Protein AF-A0A8T6SCW2-F1 (afdb_monomer_lite)

Radius of gyration: 14.38 Å; chains: 1; bounding box: 40×22×36 Å

Structure (mmCIF, N/CA/C/O backbone):
data_AF-A0A8T6SCW2-F1
#
_entry.id   AF-A0A8T6SCW2-F1
#
loop_
_atom_site.group_PDB
_atom_site.id
_atom_site.type_symbol
_atom_site.label_atom_id
_atom_site.label_alt_id
_atom_site.label_comp_id
_atom_site.label_asym_id
_atom_site.label_entity_id
_atom_site.label_seq_id
_atom_site.pdbx_PDB_ins_code
_atom_site.Cartn_x
_atom_site.Cartn_y
_atom_site.Cartn_z
_atom_site.occupancy
_atom_site.B_iso_or_equiv
_atom_site.auth_seq_id
_atom_site.auth_comp_id
_atom_site.auth_asym_id
_atom_site.auth_atom_id
_atom_site.pdbx_PDB_model_num
ATOM 1 N N . HIS A 1 1 ? 3.842 -4.917 3.368 1.00 72.19 1 HIS A N 1
ATOM 2 C CA . HIS A 1 1 ? 5.069 -4.497 4.096 1.00 72.19 1 HIS A CA 1
ATOM 3 C C . HIS A 1 1 ? 4.859 -4.358 5.605 1.00 72.19 1 HIS A C 1
ATOM 5 O O . HIS A 1 1 ? 5.699 -3.771 6.271 1.00 72.19 1 HIS A O 1
ATOM 11 N N . TRP A 1 2 ? 3.880 -5.092 6.150 1.00 90.31 2 TRP A N 1
ATOM 12 C CA . TRP A 1 2 ? 3.672 -5.351 7.574 1.00 90.31 2 TRP A CA 1
ATOM 13 C C . TRP A 1 2 ? 2.868 -4.284 8.317 1.00 90.31 2 TRP A C 1
ATOM 15 O O . TRP A 1 2 ? 3.255 -3.119 8.395 1.00 90.31 2 TRP A O 1
ATOM 25 N N . ALA A 1 3 ? 1.770 -4.743 8.909 1.00 95.00 3 ALA A N 1
ATOM 26 C CA . ALA A 1 3 ? 1.111 -4.148 10.057 1.00 95.00 3 ALA A CA 1
ATOM 27 C C . ALA A 1 3 ? 1.230 -5.116 11.245 1.00 95.00 3 ALA A C 1
ATOM 29 O O . ALA A 1 3 ? 1.474 -6.310 11.075 1.00 95.00 3 ALA A O 1
ATOM 30 N N . CYS A 1 4 ? 1.055 -4.622 12.472 1.00 95.25 4 CYS A N 1
ATOM 31 C CA . CYS A 1 4 ? 1.360 -5.429 13.655 1.00 95.25 4 CYS A CA 1
ATOM 32 C C . CYS A 1 4 ? 0.381 -6.575 13.945 1.00 95.25 4 CYS A C 1
ATOM 34 O O . CYS A 1 4 ? 0.674 -7.396 14.813 1.00 95.25 4 CYS A O 1
ATOM 36 N N . GLY A 1 5 ? -0.793 -6.596 13.306 1.00 95.56 5 GLY A N 1
ATOM 37 C CA . GLY A 1 5 ? -1.818 -7.632 13.484 1.00 95.56 5 GLY A CA 1
ATOM 38 C C . GLY A 1 5 ? -2.480 -7.681 14.869 1.00 95.56 5 GLY A C 1
ATOM 39 O O . GLY A 1 5 ? -3.378 -8.484 15.083 1.00 95.56 5 GLY A O 1
ATOM 40 N N . LYS A 1 6 ? -2.055 -6.839 15.823 1.00 97.56 6 LYS A N 1
ATOM 41 C CA . LYS A 1 6 ? -2.440 -6.946 17.244 1.00 97.56 6 LYS A CA 1
ATOM 42 C C . LYS A 1 6 ? -2.962 -5.663 17.890 1.00 97.56 6 LYS A C 1
ATOM 44 O O . LYS A 1 6 ? -3.442 -5.713 19.018 1.00 97.56 6 LYS A O 1
ATOM 49 N N . CYS A 1 7 ? -2.833 -4.504 17.239 1.00 98.06 7 CYS A N 1
ATOM 50 C CA . CYS A 1 7 ? -3.406 -3.257 17.759 1.00 98.06 7 CYS A CA 1
ATOM 51 C C . CYS A 1 7 ? -4.908 -3.173 17.457 1.00 98.06 7 CYS A C 1
ATOM 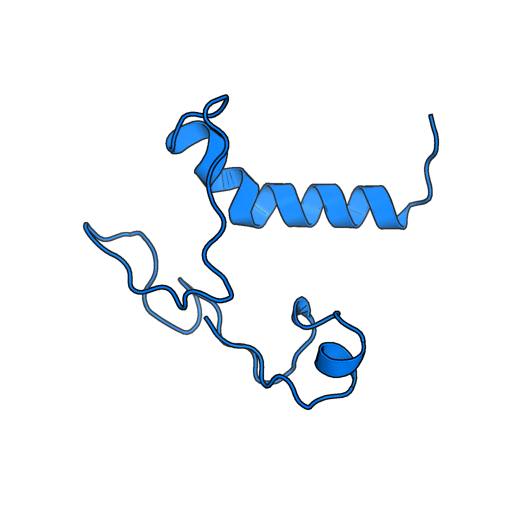53 O O . CYS A 1 7 ? -5.393 -3.874 16.571 1.00 98.06 7 CYS A O 1
ATOM 55 N N . SER A 1 8 ? -5.628 -2.274 18.136 1.00 98.31 8 SER A N 1
ATOM 56 C CA . SER A 1 8 ? -7.075 -2.081 17.939 1.00 98.31 8 SER A CA 1
ATOM 57 C C . SER A 1 8 ? -7.451 -1.885 16.470 1.00 98.31 8 SER A C 1
ATOM 59 O O . SER A 1 8 ? -8.358 -2.541 15.980 1.00 98.31 8 SER A O 1
ATOM 61 N N . PHE A 1 9 ? -6.694 -1.071 15.730 1.00 98.12 9 PHE A N 1
ATOM 62 C CA . PHE A 1 9 ? -6.935 -0.871 14.303 1.00 98.12 9 PHE A CA 1
ATOM 63 C C . PHE A 1 9 ? -6.771 -2.150 13.480 1.00 98.12 9 PHE A C 1
ATOM 65 O O . PHE A 1 9 ? -7.595 -2.409 12.614 1.00 98.12 9 PHE A O 1
ATOM 72 N N . CYS A 1 10 ? -5.742 -2.961 13.744 1.00 96.56 10 CYS A N 1
ATOM 73 C CA . CYS A 1 10 ? -5.559 -4.228 13.029 1.00 96.56 10 CYS A CA 1
ATOM 74 C C . CYS A 1 10 ? -6.677 -5.224 13.356 1.00 96.56 10 CYS A C 1
ATOM 76 O O . CYS A 1 10 ? -7.179 -5.882 12.454 1.00 96.56 10 CYS A O 1
ATOM 78 N N . LEU A 1 11 ? -7.095 -5.299 14.624 1.00 97.25 11 LEU A N 1
ATOM 79 C CA . LEU A 1 11 ? -8.187 -6.177 15.062 1.00 97.25 11 LEU A CA 1
ATOM 80 C C . LEU A 1 11 ? -9.557 -5.749 14.505 1.00 97.25 11 LEU A C 1
ATOM 82 O O . LEU A 1 11 ? -10.463 -6.569 14.424 1.00 97.25 11 LEU A O 1
ATOM 86 N N . GLU A 1 12 ? -9.700 -4.484 14.107 1.00 97.38 12 GLU A N 1
ATOM 87 C CA . GLU A 1 12 ? -10.877 -3.936 13.420 1.00 97.38 12 GLU A CA 1
ATOM 88 C C . GLU A 1 12 ? -10.747 -3.940 11.882 1.00 97.38 12 GLU A C 1
ATOM 90 O O . GLU A 1 12 ? -11.489 -3.220 11.214 1.00 97.38 12 GLU A O 1
ATOM 95 N N . GLU A 1 13 ? -9.786 -4.678 11.310 1.00 93.75 13 GLU A N 1
ATOM 96 C CA . GLU A 1 13 ? -9.524 -4.728 9.856 1.00 93.75 13 GLU A CA 1
ATOM 97 C C . GLU A 1 13 ? -9.176 -3.358 9.233 1.00 93.75 13 GLU A C 1
ATOM 99 O O . GLU A 1 13 ? -9.317 -3.114 8.036 1.00 93.75 13 GLU A O 1
ATOM 104 N N . LYS A 1 14 ? -8.677 -2.431 10.054 1.00 95.31 14 LYS A N 1
ATOM 105 C CA . LYS A 1 14 ? -8.190 -1.098 9.667 1.00 95.31 14 LYS A CA 1
ATOM 106 C C . LYS A 1 14 ? -6.674 -1.033 9.785 1.00 95.31 14 LYS A C 1
ATOM 108 O O . LYS A 1 14 ? -6.117 -0.049 10.269 1.00 95.31 14 LYS A O 1
ATOM 113 N N . GLU A 1 15 ? -5.984 -2.083 9.362 1.00 94.81 15 GLU A N 1
ATOM 114 C CA . GLU A 1 15 ? -4.521 -2.182 9.438 1.00 94.81 15 GLU A CA 1
ATOM 115 C C . GLU A 1 15 ? -3.791 -1.006 8.767 1.00 94.81 15 GLU A C 1
ATOM 117 O O . GLU A 1 15 ? -2.685 -0.652 9.174 1.00 94.81 15 GLU A O 1
ATOM 122 N N . ASN A 1 16 ? -4.449 -0.308 7.836 1.00 92.69 16 ASN A N 1
ATOM 123 C CA . ASN A 1 16 ? -3.950 0.923 7.231 1.00 92.69 16 ASN A CA 1
ATOM 124 C C . ASN A 1 16 ? -3.756 2.093 8.222 1.00 92.69 16 ASN A C 1
ATOM 126 O O . ASN A 1 16 ? -3.163 3.106 7.861 1.00 92.69 16 ASN A O 1
ATOM 130 N N . LEU A 1 17 ? -4.287 1.978 9.442 1.00 95.94 17 LEU A N 1
ATOM 131 C CA . LEU A 1 17 ? -4.129 2.923 10.551 1.00 95.94 17 LEU A CA 1
ATOM 132 C C . LEU A 1 17 ? -3.184 2.391 11.640 1.00 95.94 17 LEU A C 1
ATOM 134 O O . LEU A 1 17 ? -3.067 2.990 12.709 1.00 95.94 17 LEU A O 1
ATOM 138 N N . CYS A 1 18 ? -2.529 1.250 11.411 1.00 97.50 18 CYS A N 1
ATOM 139 C CA . CYS A 1 18 ? -1.606 0.670 12.375 1.00 97.50 18 CYS A CA 1
ATOM 140 C C . CYS A 1 18 ? -0.422 1.626 12.638 1.00 97.50 18 CYS A C 1
ATOM 142 O O . CYS A 1 18 ? 0.255 2.020 11.688 1.00 97.50 18 CYS A O 1
ATOM 144 N N . PRO A 1 19 ? -0.121 1.965 13.907 1.00 96.44 19 PRO A N 1
ATOM 145 C CA . PRO A 1 19 ? 0.977 2.879 14.235 1.00 96.44 19 PRO A CA 1
ATOM 146 C C . PRO A 1 19 ? 2.361 2.283 13.947 1.00 96.44 19 PRO A C 1
ATOM 148 O O . PRO A 1 19 ? 3.315 3.021 13.736 1.00 96.44 19 PRO A O 1
ATOM 151 N N . GLU A 1 20 ? 2.452 0.954 13.898 1.00 96.12 20 GLU A N 1
ATOM 152 C CA . GLU A 1 20 ? 3.697 0.223 13.656 1.00 96.12 20 GLU A CA 1
ATOM 153 C C . GLU A 1 20 ? 3.862 -0.182 12.179 1.00 96.12 20 GLU A C 1
ATOM 155 O O . GLU A 1 20 ? 4.822 -0.870 11.832 1.00 96.12 20 GLU A O 1
ATOM 160 N N . ALA A 1 21 ? 2.924 0.191 11.298 1.00 95.38 21 ALA A N 1
ATOM 161 C CA . ALA A 1 21 ? 2.995 -0.197 9.894 1.00 95.38 21 ALA A CA 1
ATOM 162 C C . ALA A 1 21 ? 4.233 0.389 9.203 1.00 95.38 21 ALA A C 1
ATOM 164 O O . ALA A 1 21 ? 4.575 1.557 9.393 1.00 95.38 21 ALA A O 1
ATOM 165 N N . ARG A 1 22 ? 4.866 -0.415 8.346 1.00 94.94 22 ARG A N 1
ATOM 166 C CA . ARG A 1 22 ? 5.981 0.013 7.488 1.00 94.94 22 ARG A CA 1
ATOM 167 C C . ARG A 1 22 ? 5.557 -0.046 6.040 1.00 94.94 22 ARG A C 1
ATOM 169 O O . ARG A 1 22 ? 5.014 -1.061 5.645 1.00 94.94 22 ARG A O 1
ATOM 176 N N . TRP A 1 23 ? 5.860 0.971 5.244 1.00 93.75 23 TRP A N 1
ATOM 177 C CA . TRP A 1 23 ? 5.350 1.142 3.884 1.00 93.75 23 TRP A CA 1
ATOM 178 C C . TRP A 1 23 ? 6.433 0.930 2.808 1.00 93.75 23 TRP A C 1
ATOM 180 O O . TRP A 1 23 ? 7.512 1.520 2.877 1.00 93.75 23 TRP A O 1
ATOM 190 N N . THR A 1 24 ? 6.170 0.097 1.792 1.00 94.62 24 THR A N 1
ATOM 191 C CA . THR A 1 24 ? 7.078 -0.127 0.640 1.00 94.62 24 THR A CA 1
ATOM 192 C C . THR A 1 24 ? 7.278 1.181 -0.110 1.00 94.62 24 THR A C 1
ATOM 194 O O . THR A 1 24 ? 6.317 1.867 -0.443 1.00 94.62 24 THR A O 1
ATOM 197 N N . GLY A 1 25 ? 8.535 1.522 -0.387 1.00 94.38 25 GLY A N 1
ATOM 198 C CA . GLY A 1 25 ? 8.909 2.777 -1.038 1.00 94.38 25 GLY A CA 1
ATOM 199 C C . GLY A 1 25 ? 8.949 3.992 -0.106 1.00 94.38 25 GLY A C 1
ATOM 200 O O . GLY A 1 25 ? 9.334 5.064 -0.560 1.00 94.38 25 GLY A O 1
ATOM 201 N N . LYS A 1 26 ? 8.601 3.834 1.179 1.00 94.44 26 LYS A N 1
ATOM 202 C CA . LYS A 1 26 ? 8.715 4.879 2.209 1.00 94.44 26 LYS A CA 1
ATOM 203 C C . LYS A 1 26 ? 9.641 4.446 3.348 1.00 94.44 26 LYS A C 1
ATOM 205 O O . LYS A 1 26 ? 10.640 5.108 3.592 1.00 94.44 26 LYS A O 1
ATOM 210 N N . ASP A 1 27 ? 9.317 3.342 4.022 1.00 95.88 27 ASP A N 1
ATOM 211 C CA . ASP A 1 27 ? 10.055 2.835 5.191 1.00 95.88 27 ASP A CA 1
ATOM 212 C C . ASP A 1 27 ? 10.964 1.643 4.838 1.00 95.88 27 ASP A C 1
ATOM 214 O O . ASP A 1 27 ? 11.936 1.362 5.537 1.00 95.88 27 ASP A O 1
ATOM 218 N N . VAL A 1 28 ? 10.652 0.931 3.749 1.00 94.62 28 VAL A N 1
ATOM 219 C CA . VAL A 1 28 ? 11.458 -0.165 3.181 1.00 94.62 28 VAL A CA 1
ATOM 220 C C . VAL A 1 28 ? 11.596 0.006 1.666 1.00 94.62 28 VAL A C 1
ATOM 222 O O . VAL A 1 28 ? 10.833 0.758 1.058 1.00 94.62 28 VAL A O 1
ATOM 225 N N . HIS A 1 29 ? 12.554 -0.687 1.038 1.00 96.31 29 HIS A N 1
ATOM 226 C CA . HIS A 1 29 ? 12.809 -0.574 -0.404 1.00 96.31 29 HIS A CA 1
ATOM 227 C C . HIS A 1 29 ? 11.548 -0.782 -1.261 1.00 96.31 29 HIS A C 1
ATOM 229 O O . HIS A 1 29 ? 10.702 -1.625 -0.960 1.00 96.31 29 HIS A O 1
ATOM 235 N N . GLY A 1 30 ? 11.431 0.046 -2.304 1.00 95.75 30 GLY A N 1
ATOM 236 C CA . GLY A 1 30 ? 10.270 0.157 -3.188 1.00 95.75 30 GLY A CA 1
ATOM 237 C C . GLY A 1 30 ? 10.429 -0.529 -4.544 1.00 95.75 30 GLY A C 1
ATOM 238 O O . GLY A 1 30 ? 11.406 -1.225 -4.795 1.00 95.75 30 GLY A O 1
ATOM 239 N N . GLY A 1 31 ? 9.470 -0.271 -5.438 1.00 95.31 31 GLY A N 1
ATOM 240 C CA . GLY A 1 31 ? 9.439 -0.817 -6.800 1.00 95.31 31 GLY A CA 1
ATOM 241 C C . GLY A 1 31 ? 10.330 -0.105 -7.825 1.00 95.31 31 GLY A C 1
ATOM 242 O O . GLY A 1 31 ? 10.332 -0.496 -8.983 1.00 95.31 31 GLY A O 1
ATOM 243 N N . TYR A 1 32 ? 11.093 0.928 -7.447 1.00 96.56 32 TYR A N 1
ATOM 244 C CA . TYR A 1 32 ? 12.072 1.574 -8.342 1.00 96.56 32 TYR A C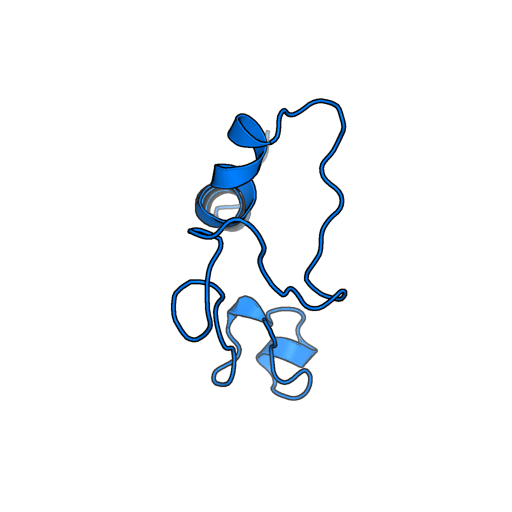A 1
ATOM 245 C C . TYR A 1 32 ? 13.365 0.747 -8.421 1.00 96.56 32 TYR A C 1
ATOM 247 O O . TYR A 1 32 ? 14.452 1.200 -8.068 1.00 96.56 32 TYR A O 1
ATOM 255 N N . ALA A 1 33 ? 13.207 -0.507 -8.831 1.00 97.25 33 ALA A N 1
ATOM 256 C CA . ALA A 1 33 ? 14.227 -1.534 -8.956 1.00 97.25 33 ALA A CA 1
ATOM 257 C C . ALA A 1 33 ? 13.718 -2.617 -9.922 1.00 97.25 33 ALA A C 1
ATOM 259 O O . ALA A 1 33 ? 12.528 -2.683 -10.215 1.00 97.25 33 ALA A O 1
ATOM 260 N N . GLN A 1 34 ? 14.600 -3.500 -10.394 1.00 97.81 34 GLN A N 1
ATOM 261 C CA . GLN A 1 34 ? 14.182 -4.623 -11.249 1.00 97.81 34 GLN A CA 1
ATOM 262 C C . GLN A 1 34 ? 13.340 -5.665 -10.494 1.00 97.81 34 GLN A C 1
ATOM 264 O O . GLN A 1 34 ? 12.570 -6.391 -11.112 1.00 97.81 34 GLN A O 1
ATOM 269 N N . TYR A 1 35 ? 13.494 -5.739 -9.168 1.00 96.94 35 TYR A N 1
ATOM 270 C CA . TYR A 1 35 ? 12.780 -6.662 -8.290 1.00 96.94 35 TYR A CA 1
ATOM 271 C C . TYR A 1 35 ? 12.461 -5.978 -6.960 1.00 96.94 35 TYR A C 1
ATOM 273 O O . TYR A 1 35 ? 13.233 -5.139 -6.491 1.00 96.94 35 TYR A O 1
ATOM 281 N N . ALA A 1 36 ? 11.360 -6.379 -6.326 1.00 94.75 36 ALA A N 1
ATOM 282 C CA . ALA A 1 36 ? 10.965 -5.915 -5.002 1.00 94.75 36 ALA A CA 1
ATOM 283 C C . ALA A 1 36 ? 10.537 -7.098 -4.126 1.00 94.75 36 ALA A C 1
ATOM 285 O O . ALA A 1 36 ? 9.925 -8.051 -4.604 1.00 94.75 36 ALA A O 1
ATOM 286 N N . VAL A 1 37 ? 10.848 -7.020 -2.832 1.00 94.12 37 VAL A N 1
ATOM 287 C CA . VAL A 1 37 ? 10.368 -7.985 -1.837 1.00 94.12 37 VAL A CA 1
ATOM 288 C C . VAL A 1 37 ? 9.030 -7.495 -1.294 1.00 94.12 37 VAL A C 1
ATOM 290 O O . VAL A 1 37 ? 8.917 -6.362 -0.822 1.00 94.12 37 VAL A O 1
ATOM 293 N N . VAL A 1 38 ? 8.023 -8.362 -1.333 1.00 92.50 38 VAL A N 1
ATOM 294 C CA . VAL A 1 38 ? 6.677 -8.121 -0.804 1.00 92.50 38 VAL A CA 1
ATOM 295 C C . VAL A 1 38 ? 6.286 -9.314 0.069 1.00 92.50 38 VAL A C 1
ATOM 297 O O . VAL A 1 38 ? 6.643 -10.446 -0.244 1.00 92.50 38 VAL A O 1
ATOM 300 N N . SER A 1 39 ? 5.588 -9.063 1.182 1.00 92.00 39 SER A N 1
ATOM 301 C CA . SER A 1 39 ? 5.006 -10.148 1.988 1.00 92.00 39 SER A CA 1
ATOM 302 C C . SER A 1 39 ? 3.730 -10.643 1.314 1.00 92.00 39 SER A C 1
ATOM 304 O O . SER A 1 39 ? 2.964 -9.834 0.789 1.00 92.00 39 SER A O 1
ATOM 306 N N . GLU A 1 40 ? 3.526 -11.959 1.327 1.00 93.50 40 GLU A N 1
ATOM 307 C CA . GLU A 1 40 ? 2.406 -12.613 0.642 1.00 93.50 40 GLU A CA 1
ATOM 308 C C . GLU A 1 40 ? 1.040 -12.093 1.100 1.00 93.50 40 GLU A C 1
ATOM 310 O O . GLU A 1 40 ? 0.154 -11.914 0.270 1.00 93.50 40 GLU A O 1
ATOM 315 N N . ASP A 1 41 ? 0.913 -11.717 2.376 1.00 90.19 41 ASP A N 1
ATOM 316 C CA . ASP A 1 41 ? -0.310 -11.142 2.953 1.00 90.19 41 ASP A CA 1
ATOM 317 C C . ASP A 1 41 ? -0.758 -9.844 2.259 1.00 90.19 41 ASP A C 1
ATOM 319 O O . ASP A 1 41 ? -1.938 -9.505 2.258 1.00 90.19 41 ASP A O 1
ATOM 323 N N . TYR A 1 42 ? 0.187 -9.114 1.656 1.00 90.44 42 TYR A N 1
ATOM 324 C CA . TYR A 1 42 ? -0.045 -7.842 0.963 1.00 90.44 42 TYR A CA 1
ATOM 325 C C . TYR A 1 42 ? 0.174 -7.949 -0.556 1.00 90.44 42 TYR A C 1
ATOM 327 O O . TYR A 1 42 ? 0.224 -6.928 -1.247 1.00 90.44 42 TYR A O 1
ATOM 335 N N . ALA A 1 43 ? 0.354 -9.164 -1.082 1.00 92.94 43 ALA A N 1
ATOM 336 C CA . ALA A 1 43 ? 0.496 -9.422 -2.508 1.00 92.94 43 ALA A CA 1
ATOM 337 C C . ALA A 1 43 ? -0.876 -9.752 -3.109 1.00 92.94 43 ALA A C 1
ATOM 339 O O . ALA A 1 43 ? -1.414 -10.841 -2.917 1.00 92.94 43 ALA A O 1
ATOM 340 N N . HIS A 1 44 ? -1.449 -8.815 -3.865 1.00 90.69 44 HIS A N 1
ATOM 341 C CA . HIS A 1 44 ? -2.745 -9.023 -4.507 1.00 90.69 44 HIS A CA 1
ATOM 342 C C . HIS A 1 44 ? -2.587 -9.476 -5.964 1.00 90.69 44 HIS A C 1
ATOM 344 O O . HIS A 1 44 ? -1.790 -8.887 -6.698 1.00 90.69 44 HIS A O 1
ATOM 350 N N . PRO A 1 45 ? -3.354 -10.487 -6.418 1.00 94.69 45 PRO A N 1
ATOM 351 C CA . PRO A 1 45 ? -3.347 -10.883 -7.818 1.00 94.69 45 PRO A CA 1
ATOM 352 C C . PRO A 1 45 ? -3.926 -9.760 -8.681 1.00 94.69 45 PRO A C 1
ATOM 354 O O . PRO A 1 45 ? -5.018 -9.259 -8.409 1.00 94.69 45 PRO A O 1
ATOM 357 N N . ILE A 1 46 ? -3.212 -9.392 -9.745 1.00 95.62 46 ILE A N 1
ATOM 358 C CA . ILE A 1 46 ? -3.689 -8.396 -10.704 1.00 95.62 46 ILE A CA 1
ATOM 359 C C . ILE A 1 46 ? -4.682 -9.061 -11.671 1.00 95.62 46 ILE A C 1
ATOM 361 O O . ILE A 1 46 ? -4.339 -10.059 -12.316 1.00 95.62 46 ILE A O 1
ATOM 365 N N . PRO A 1 47 ? -5.926 -8.556 -11.781 1.00 96.19 47 PRO A N 1
ATOM 366 C CA . PRO A 1 47 ? -6.881 -9.055 -12.761 1.00 96.19 47 PRO A CA 1
ATOM 367 C C . PRO A 1 47 ? -6.356 -8.893 -14.190 1.00 96.19 47 PRO A C 1
ATOM 369 O O . PRO A 1 47 ? -5.851 -7.837 -14.550 1.00 96.19 47 PRO A O 1
ATOM 372 N N . ARG A 1 48 ? -6.577 -9.900 -15.046 1.00 97.00 48 ARG A N 1
ATOM 373 C CA . ARG A 1 48 ? -6.096 -9.919 -16.447 1.00 97.00 48 ARG A CA 1
ATOM 374 C C . ARG A 1 48 ? -6.635 -8.793 -17.341 1.00 97.00 48 ARG A C 1
ATOM 376 O O . ARG A 1 48 ? -6.194 -8.674 -18.476 1.00 97.00 48 ARG A O 1
ATOM 383 N N . ILE A 1 49 ? -7.624 -8.038 -16.869 1.00 97.81 49 ILE A N 1
ATOM 384 C CA . ILE A 1 49 ? -8.196 -6.903 -17.601 1.00 97.81 49 ILE A CA 1
ATOM 385 C C . ILE A 1 49 ? -7.297 -5.661 -17.569 1.00 97.81 49 ILE A C 1
ATOM 387 O O . ILE A 1 49 ? -7.547 -4.752 -18.348 1.00 97.81 49 ILE A O 1
ATOM 391 N N . PHE A 1 50 ? -6.298 -5.620 -16.683 1.00 97.69 50 PHE A N 1
ATOM 392 C CA . PHE A 1 50 ? -5.351 -4.514 -16.565 1.00 97.69 50 PHE A CA 1
ATOM 393 C C . PHE A 1 50 ? -3.967 -4.940 -17.049 1.00 97.69 50 PHE A C 1
ATOM 395 O O . PHE A 1 50 ? -3.542 -6.069 -16.787 1.00 97.69 50 PHE A O 1
ATOM 402 N N . THR A 1 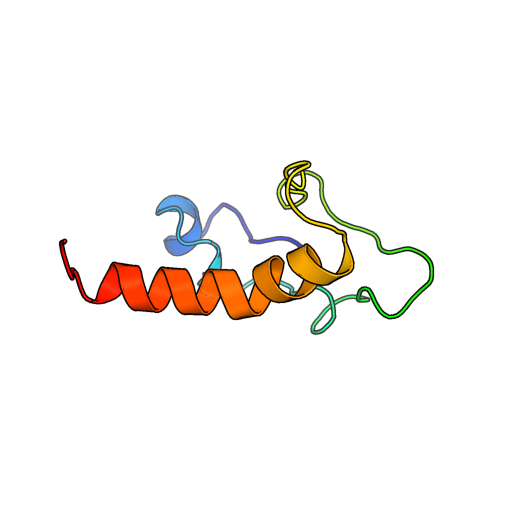51 ? -3.247 -4.026 -17.699 1.00 97.81 51 THR A N 1
ATOM 403 C CA . THR A 1 51 ? -1.786 -4.141 -17.810 1.00 97.81 51 THR A CA 1
ATOM 404 C C . THR A 1 51 ? -1.115 -3.780 -16.482 1.00 97.81 51 THR A C 1
ATOM 406 O O . THR A 1 51 ? -1.742 -3.205 -15.585 1.00 97.81 51 THR A O 1
ATOM 409 N N . ASP A 1 52 ? 0.176 -4.085 -16.346 1.00 95.62 52 ASP A N 1
ATOM 410 C CA . ASP A 1 52 ? 0.940 -3.726 -15.148 1.00 95.62 52 ASP A CA 1
ATOM 411 C C . ASP A 1 52 ? 0.998 -2.199 -14.958 1.00 95.62 52 ASP A C 1
ATOM 413 O O . ASP A 1 52 ? 0.857 -1.704 -13.837 1.00 95.62 52 ASP A O 1
ATOM 417 N N . GLU A 1 53 ? 1.133 -1.434 -16.047 1.00 96.94 53 GLU A N 1
ATOM 418 C CA . GLU A 1 53 ? 1.153 0.033 -16.029 1.00 96.94 53 GLU A CA 1
ATOM 419 C C . GLU A 1 53 ? -0.190 0.631 -15.595 1.00 96.94 53 GLU A C 1
ATOM 421 O O . GLU A 1 53 ? -0.215 1.633 -14.878 1.00 96.94 53 GLU A O 1
ATOM 426 N N . GLU A 1 54 ? -1.304 0.016 -15.998 1.00 97.44 54 GLU A N 1
ATOM 427 C CA . GLU A 1 54 ? -2.649 0.427 -15.588 1.00 97.44 54 GLU A CA 1
ATOM 428 C C . GLU A 1 54 ? -2.929 0.066 -14.125 1.00 97.44 54 GLU A C 1
ATOM 430 O O . GLU A 1 54 ? -3.543 0.845 -13.394 1.00 97.44 54 GLU A O 1
ATOM 435 N N . ALA A 1 55 ? -2.459 -1.101 -13.678 1.00 97.06 55 ALA A N 1
ATOM 436 C CA . ALA A 1 55 ? -2.679 -1.595 -12.324 1.00 97.06 55 ALA A CA 1
ATOM 437 C C . ALA A 1 55 ? -1.820 -0.873 -11.274 1.00 97.06 55 ALA A C 1
ATOM 439 O O . ALA A 1 55 ? -2.296 -0.607 -10.167 1.00 97.06 55 ALA A O 1
ATOM 440 N N . ALA A 1 56 ? -0.573 -0.526 -11.604 1.00 96.06 56 ALA A N 1
ATOM 441 C CA . ALA A 1 56 ? 0.380 0.091 -10.681 1.00 96.06 56 ALA A CA 1
ATOM 442 C C . ALA A 1 56 ? -0.179 1.299 -9.889 1.00 96.06 56 ALA A C 1
ATOM 444 O O . ALA A 1 56 ? -0.093 1.281 -8.655 1.00 96.06 56 ALA A O 1
ATOM 445 N N . PRO A 1 57 ? -0.794 2.333 -10.507 1.00 96.75 57 PRO A N 1
ATOM 446 C CA . PRO A 1 57 ? -1.352 3.464 -9.759 1.00 96.75 57 PRO A CA 1
ATOM 447 C C . PRO 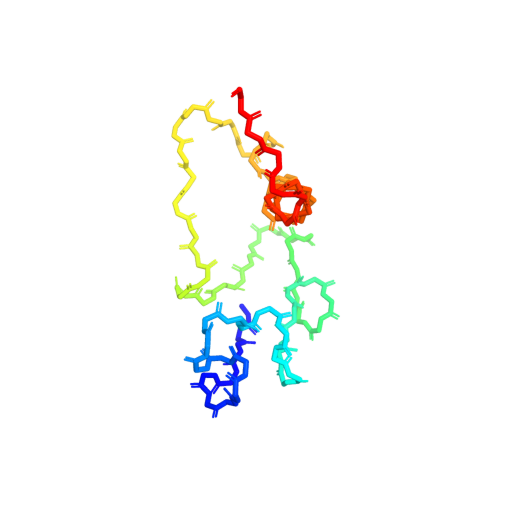A 1 57 ? -2.566 3.090 -8.893 1.00 96.75 57 PRO A C 1
ATOM 449 O O . PRO A 1 57 ? -2.854 3.781 -7.907 1.00 96.75 57 PRO A O 1
ATOM 452 N N . LEU A 1 58 ? -3.274 1.999 -9.207 1.00 96.62 58 LEU A N 1
ATOM 453 C CA . LEU A 1 58 ? -4.444 1.558 -8.442 1.00 96.62 58 LEU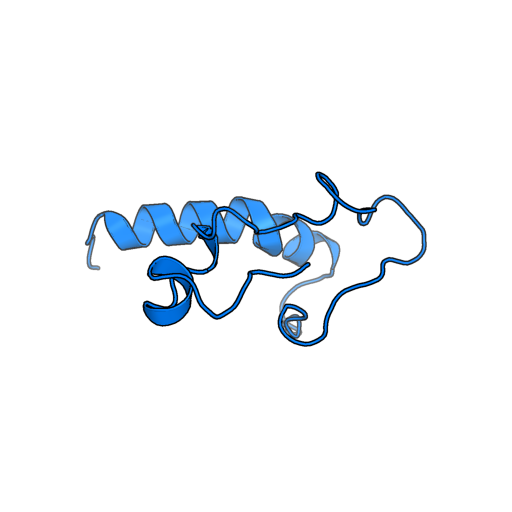 A CA 1
ATOM 454 C C . LEU A 1 58 ? -4.066 1.044 -7.048 1.00 96.62 58 LEU A C 1
ATOM 456 O O . LEU A 1 58 ? -4.825 1.247 -6.099 1.00 96.62 58 LEU A O 1
ATOM 460 N N . LEU A 1 59 ? -2.871 0.462 -6.903 1.00 94.69 59 LEU A N 1
ATOM 461 C CA . LEU A 1 59 ? -2.364 -0.111 -5.649 1.00 94.69 59 LEU A CA 1
ATOM 462 C C . LEU A 1 59 ? -2.043 0.934 -4.564 1.00 94.69 59 LEU A C 1
ATOM 464 O O . LEU A 1 59 ? -1.786 0.568 -3.420 1.00 94.69 59 LEU A O 1
ATOM 468 N N . CYS A 1 60 ? -2.065 2.229 -4.896 1.00 95.00 60 CYS A N 1
ATOM 469 C CA . CYS A 1 60 ? -1.872 3.314 -3.931 1.00 95.00 60 CYS A CA 1
ATOM 470 C C . CYS A 1 60 ? -2.901 4.434 -4.125 1.00 95.00 60 CYS A C 1
ATOM 472 O O . CYS A 1 60 ? -3.806 4.598 -3.308 1.00 95.00 60 CYS A O 1
ATOM 474 N N . ALA A 1 61 ? -2.828 5.184 -5.226 1.00 96.38 61 ALA A N 1
ATOM 475 C CA . ALA A 1 61 ? -3.742 6.302 -5.457 1.00 96.38 61 ALA A CA 1
ATOM 476 C C . ALA A 1 61 ? -5.189 5.822 -5.648 1.00 96.38 61 ALA A C 1
ATOM 478 O O . ALA A 1 61 ? -6.113 6.391 -5.063 1.00 96.38 61 ALA A O 1
ATOM 479 N N . GLY A 1 62 ? -5.383 4.743 -6.415 1.00 96.69 62 GLY A N 1
ATOM 480 C CA . GLY A 1 62 ? -6.712 4.191 -6.683 1.00 96.69 62 GLY A CA 1
ATOM 481 C C . GLY A 1 62 ? -7.418 3.696 -5.423 1.00 96.69 62 GLY A C 1
ATOM 482 O O . GLY A 1 62 ? -8.554 4.093 -5.169 1.00 96.69 62 GLY A O 1
ATOM 483 N N . VAL A 1 63 ? -6.748 2.889 -4.592 1.00 94.56 63 VAL A N 1
ATOM 484 C CA . VAL A 1 63 ? -7.339 2.379 -3.343 1.00 94.56 63 VAL A CA 1
ATOM 485 C C . VAL A 1 63 ? -7.701 3.504 -2.367 1.00 94.56 63 VAL A C 1
ATOM 487 O O . VAL A 1 63 ? -8.760 3.451 -1.737 1.00 94.56 63 VAL A O 1
ATOM 490 N N . ILE A 1 64 ? -6.889 4.565 -2.282 1.00 95.19 64 ILE A N 1
ATOM 491 C CA . ILE A 1 64 ? -7.200 5.734 -1.448 1.00 95.19 64 ILE A CA 1
ATOM 492 C C . ILE A 1 64 ? -8.411 6.494 -1.995 1.00 95.19 64 ILE A C 1
ATOM 494 O O . ILE A 1 64 ? -9.326 6.800 -1.227 1.00 95.19 64 ILE A O 1
ATOM 498 N N . GLY A 1 65 ? -8.458 6.747 -3.307 1.00 96.19 65 GLY A N 1
ATOM 499 C CA . GLY A 1 65 ? -9.600 7.396 -3.954 1.00 96.19 65 GLY A CA 1
ATOM 500 C C . GLY A 1 65 ? -10.897 6.606 -3.766 1.00 96.19 65 GLY A C 1
ATOM 501 O O . GLY A 1 65 ? -11.914 7.160 -3.351 1.00 96.19 65 GLY A O 1
ATOM 502 N N . TYR A 1 66 ? -10.846 5.289 -3.970 1.00 95.44 66 TYR A N 1
ATOM 503 C CA . TYR A 1 66 ? -11.985 4.399 -3.763 1.00 95.44 66 TYR A CA 1
ATOM 504 C C . TYR A 1 66 ? -12.459 4.380 -2.305 1.00 95.44 66 TYR A C 1
ATOM 506 O O . TYR A 1 66 ? -13.659 4.467 -2.038 1.00 95.44 66 TYR A O 1
ATOM 514 N N . ARG A 1 67 ? -11.530 4.315 -1.341 1.00 94.38 67 ARG A N 1
ATOM 515 C CA . ARG A 1 67 ? -11.869 4.376 0.087 1.00 94.38 67 ARG A CA 1
ATOM 516 C C . ARG A 1 67 ? -12.521 5.709 0.446 1.00 94.38 67 ARG A C 1
ATOM 518 O O . ARG A 1 67 ? -13.512 5.710 1.172 1.00 94.38 67 ARG A O 1
ATOM 525 N N . ALA A 1 68 ? -11.991 6.825 -0.055 1.00 95.81 68 ALA A N 1
ATOM 526 C CA . ALA A 1 68 ? -12.575 8.145 0.159 1.00 95.81 68 ALA A CA 1
ATOM 527 C C . ALA A 1 68 ? -14.009 8.212 -0.386 1.00 95.81 68 ALA A C 1
ATOM 529 O O . ALA A 1 68 ? -14.905 8.634 0.341 1.00 95.81 68 ALA A O 1
ATOM 530 N N . LEU A 1 69 ? -14.241 7.708 -1.605 1.00 95.88 69 LEU A N 1
ATOM 531 C CA . LEU A 1 69 ? -15.576 7.623 -2.197 1.00 95.88 69 LEU A CA 1
ATOM 532 C C . LEU A 1 69 ? -16.523 6.771 -1.342 1.00 95.88 69 LEU A C 1
ATOM 534 O O . LEU A 1 69 ? -17.608 7.233 -1.004 1.00 95.88 69 LEU A O 1
ATOM 538 N N . LYS A 1 70 ? -16.113 5.570 -0.916 1.00 94.81 70 LYS A N 1
ATOM 539 C CA . LYS A 1 70 ? -16.937 4.712 -0.044 1.00 94.81 70 LYS A CA 1
ATOM 540 C C . LYS A 1 70 ? -17.351 5.397 1.257 1.00 94.81 70 LYS A C 1
ATOM 542 O O . LYS A 1 70 ? -18.485 5.230 1.698 1.00 94.81 70 LYS A O 1
ATOM 547 N N . LEU A 1 71 ? -16.453 6.171 1.867 1.00 94.81 71 LEU A N 1
ATOM 548 C CA . LEU A 1 71 ? -16.731 6.882 3.117 1.00 94.81 71 LEU A CA 1
ATOM 549 C C . LEU A 1 71 ? -17.769 7.999 2.96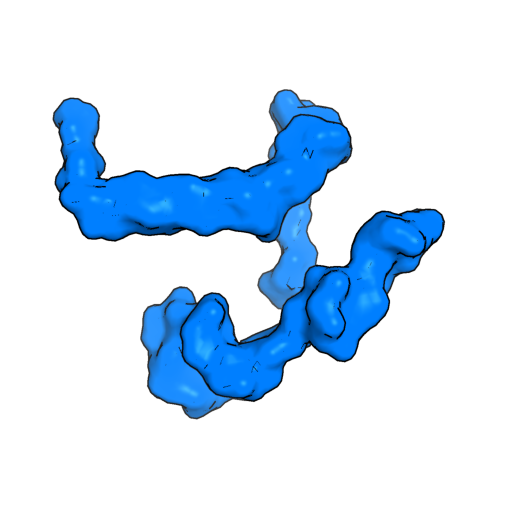9 1.00 94.81 71 LEU A C 1
ATOM 551 O O . LEU A 1 71 ? -18.357 8.399 3.969 1.00 94.81 71 LEU A O 1
ATOM 555 N N . THR A 1 72 ? -18.029 8.481 1.750 1.00 97.56 72 THR A N 1
ATOM 556 C CA . THR A 1 72 ? -19.100 9.463 1.512 1.00 97.56 72 THR A CA 1
ATOM 557 C C . THR A 1 72 ? -20.499 8.878 1.712 1.00 97.56 72 THR A C 1
ATOM 559 O O . THR A 1 72 ? -21.445 9.629 1.927 1.00 97.56 72 THR A O 1
ATOM 562 N N . GLY A 1 73 ? -20.652 7.549 1.628 1.00 96.31 73 GLY A N 1
ATOM 563 C CA . GLY A 1 73 ? -21.956 6.887 1.675 1.00 96.31 73 GLY A CA 1
ATOM 564 C C . GLY A 1 73 ? -22.847 7.161 0.459 1.00 96.31 73 GLY A C 1
ATOM 565 O O . GLY A 1 73 ? -24.038 6.853 0.519 1.00 96.31 73 GLY A O 1
ATOM 566 N N . LEU A 1 74 ? -22.294 7.731 -0.620 1.00 94.69 74 LEU A N 1
ATOM 567 C CA . LEU A 1 74 ? -22.997 7.893 -1.890 1.00 94.69 74 LEU A CA 1
ATOM 568 C C . LEU A 1 74 ? -23.474 6.527 -2.399 1.00 94.69 74 LEU A C 1
ATOM 570 O O . LEU A 1 74 ? -22.744 5.535 -2.349 1.00 94.69 74 LEU A O 1
ATOM 574 N N . LYS A 1 75 ? -24.722 6.497 -2.854 1.00 88.69 75 LYS A N 1
ATOM 575 C CA . LYS A 1 75 ? -25.374 5.344 -3.472 1.00 88.69 75 LYS A CA 1
ATOM 576 C C . LYS A 1 75 ? -25.791 5.752 -4.879 1.00 88.69 75 LYS A C 1
ATOM 578 O O . LYS A 1 75 ? -26.095 6.929 -5.081 1.00 88.69 75 LYS A O 1
ATOM 583 N N . ASP A 1 76 ? -25.771 4.787 -5.791 1.00 73.25 76 ASP A N 1
ATOM 584 C CA . ASP A 1 76 ? -26.279 4.949 -7.157 1.00 73.25 76 ASP A CA 1
ATOM 585 C C . ASP A 1 76 ? -27.778 5.294 -7.173 1.00 73.25 76 ASP A C 1
ATOM 587 O O . ASP A 1 76 ? -28.517 4.790 -6.287 1.00 73.25 76 ASP A O 1
#

Foldseek 3Di:
DDAPCPDPCNVVVNSVPRPPDADDPGRHDHPPDPDDDDDPVLDDDDPPVDDPVRCVCCSPVVVVVVVVVVVVVDDD

pLDDT: mean 94.77, std 4.13, range [72.19, 98.31]

Sequence (76 aa):
HWACGKCSFCLEEKENLCPEARWTGKDVHGGYAQYAVVSEDYAHPIPRIFTDEEAAPLLCAGVIGYRALKLTGLKD

Secondary structure (DSSP, 8-state):
----S-SHHHHTT-GGG-TT---BTTTB--SSSS-----GGG-PPPPTTS-HHHHGGGGTHHHHHHHHHHHTT---